Protein AF-A0A9N9T0S8-F1 (afdb_monomer)

pLDDT: mean 78.52, std 15.57, range [35.5, 97.19]

Foldseek 3Di:
DDPDPPPPPDPVVNVVVVVVVVVVVVVVVVVVVVVCVVPVPPPPPCVVVVVVVVVVVVCVCVVCVVVVVLVCLLVVCQQPVLDDHDLVSNLVSLCVPPVDDSVLSSVLSVVVNPPVVLVVCVVVDSGSLVVDDCVSNVSNNVSND

Mean predicted aligned error: 14.61 Å

Radius of gyration: 23.28 Å; Cα contacts (8 Å, |Δi|>4): 63; chains: 1; bounding box: 55×31×58 Å

Structure (mmCIF, N/CA/C/O backbone):
data_AF-A0A9N9T0S8-F1
#
_entry.id   AF-A0A9N9T0S8-F1
#
loop_
_atom_site.group_PDB
_atom_site.id
_atom_site.type_symbol
_atom_site.label_atom_id
_atom_site.label_alt_id
_atom_site.label_comp_id
_atom_site.label_asym_id
_atom_site.label_entity_id
_atom_site.label_seq_id
_atom_site.pdbx_PDB_ins_code
_atom_site.Cartn_x
_atom_site.Cartn_y
_atom_site.Cartn_z
_atom_site.occupancy
_atom_site.B_iso_or_equiv
_atom_site.auth_seq_id
_atom_site.auth_comp_id
_atom_site.auth_asym_id
_atom_site.auth_atom_id
_atom_site.pdbx_PDB_model_num
ATOM 1 N N . MET A 1 1 ? -12.771 -19.610 0.248 1.00 35.94 1 MET A N 1
ATOM 2 C CA . MET A 1 1 ? -13.339 -19.692 -1.115 1.00 35.94 1 MET A CA 1
ATOM 3 C C . MET A 1 1 ? -12.739 -18.552 -1.934 1.00 35.94 1 MET A C 1
ATOM 5 O O . MET A 1 1 ? -12.823 -17.423 -1.481 1.00 35.94 1 MET A O 1
ATOM 9 N N . TYR A 1 2 ? -12.126 -18.894 -3.074 1.00 36.88 2 TYR A N 1
ATOM 10 C CA . TYR A 1 2 ? -11.578 -18.051 -4.157 1.00 36.88 2 TYR A CA 1
ATOM 11 C C . TYR A 1 2 ? -10.366 -17.140 -3.877 1.00 36.88 2 TYR A C 1
ATOM 13 O O . TYR A 1 2 ? -10.504 -15.993 -3.471 1.00 36.88 2 TYR A O 1
ATOM 21 N N . ALA A 1 3 ? -9.176 -17.625 -4.258 1.00 35.50 3 ALA A N 1
ATOM 22 C CA . ALA A 1 3 ? -8.086 -16.764 -4.713 1.00 35.50 3 ALA A CA 1
ATOM 23 C C . ALA A 1 3 ? -8.482 -16.195 -6.086 1.00 35.50 3 ALA A C 1
ATOM 25 O O . ALA A 1 3 ? -8.587 -16.936 -7.067 1.00 35.50 3 ALA A O 1
ATOM 26 N N . ARG A 1 4 ? -8.785 -14.897 -6.148 1.00 42.22 4 ARG A N 1
ATOM 27 C CA . ARG A 1 4 ? -9.090 -14.199 -7.399 1.00 42.22 4 ARG A CA 1
ATOM 28 C C . ARG A 1 4 ? -7.750 -13.881 -8.071 1.00 42.22 4 ARG A C 1
ATOM 30 O O . ARG A 1 4 ? -6.991 -13.059 -7.574 1.00 42.22 4 ARG A O 1
ATOM 37 N N . ARG A 1 5 ? -7.431 -14.591 -9.159 1.00 39.31 5 ARG A N 1
ATOM 38 C CA . ARG A 1 5 ? -6.295 -14.268 -10.037 1.00 39.31 5 ARG A CA 1
ATOM 39 C C . ARG A 1 5 ? -6.469 -12.815 -10.489 1.00 39.31 5 ARG A C 1
ATOM 41 O O . ARG A 1 5 ? -7.482 -12.494 -11.105 1.00 39.31 5 ARG A O 1
ATOM 48 N N . MET A 1 6 ? -5.530 -11.941 -10.139 1.00 38.56 6 MET A N 1
ATOM 49 C CA . MET A 1 6 ? -5.447 -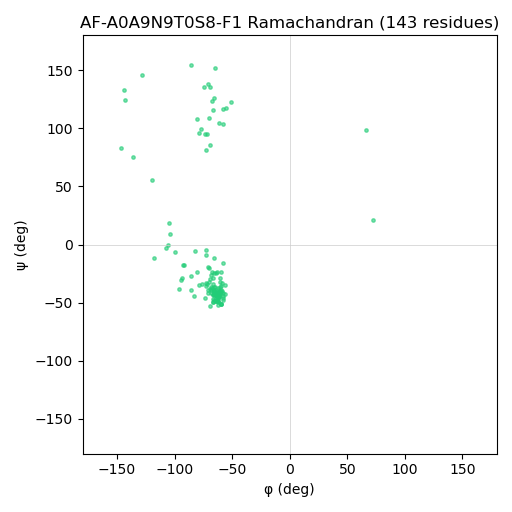10.607 -10.726 1.00 38.56 6 MET A CA 1
ATOM 50 C C . MET A 1 6 ? -4.957 -10.774 -12.165 1.00 38.56 6 MET A C 1
ATOM 52 O O . MET A 1 6 ? -3.762 -10.917 -12.414 1.00 38.56 6 MET A O 1
ATOM 56 N N . ASP A 1 7 ? -5.891 -10.825 -13.111 1.00 39.47 7 ASP A N 1
ATOM 57 C CA . ASP A 1 7 ? -5.564 -10.742 -14.530 1.00 39.47 7 ASP A CA 1
ATOM 58 C C . ASP A 1 7 ? -5.196 -9.288 -14.845 1.00 39.47 7 ASP A C 1
ATOM 60 O O . ASP A 1 7 ? -6.055 -8.441 -15.098 1.00 39.47 7 ASP A O 1
ATOM 64 N N . VAL A 1 8 ? -3.895 -8.988 -14.811 1.00 49.25 8 VAL A N 1
ATOM 65 C CA . VAL A 1 8 ? -3.349 -7.776 -15.425 1.00 49.25 8 VAL A CA 1
ATOM 66 C C . VAL A 1 8 ? -3.664 -7.872 -16.916 1.00 49.25 8 VAL A C 1
ATOM 68 O O . VAL A 1 8 ? -3.048 -8.658 -17.640 1.00 49.25 8 VAL A O 1
ATOM 71 N N . LYS A 1 9 ? -4.658 -7.108 -17.382 1.00 45.53 9 LYS A N 1
ATOM 72 C CA . LYS A 1 9 ? -4.945 -6.951 -18.812 1.00 45.53 9 LYS A CA 1
ATOM 73 C C . LYS A 1 9 ? -3.805 -6.158 -19.440 1.00 45.53 9 LYS A C 1
ATOM 75 O O . LYS A 1 9 ? -3.859 -4.939 -19.529 1.00 45.53 9 LYS A O 1
ATOM 80 N N . ILE A 1 10 ? -2.752 -6.865 -19.831 1.00 54.50 10 ILE A N 1
ATOM 81 C CA . ILE A 1 10 ? -1.739 -6.329 -20.734 1.00 54.50 10 ILE A CA 1
ATOM 82 C C . ILE A 1 10 ? -2.440 -6.147 -22.080 1.00 54.50 10 ILE A C 1
ATOM 84 O O . ILE A 1 10 ? -3.012 -7.109 -22.596 1.00 54.50 10 ILE A O 1
ATOM 88 N N . ASP A 1 11 ? -2.421 -4.930 -22.621 1.00 64.31 11 ASP A N 1
ATOM 89 C CA . ASP A 1 11 ? -2.895 -4.648 -23.975 1.00 64.31 11 ASP A CA 1
ATOM 90 C C . ASP A 1 11 ? -2.219 -5.630 -24.950 1.00 64.31 11 ASP A C 1
ATOM 92 O O . ASP A 1 11 ? -0.989 -5.743 -24.983 1.00 64.31 11 ASP A O 1
ATOM 96 N N . GLU A 1 12 ? -3.009 -6.404 -25.698 1.00 63.28 12 GLU A N 1
ATOM 97 C CA . GLU A 1 12 ? -2.480 -7.457 -26.575 1.00 63.28 12 GLU A CA 1
ATOM 98 C C . GLU A 1 12 ? -1.506 -6.896 -27.623 1.00 63.28 12 GLU A C 1
ATOM 100 O O . GLU A 1 12 ? -0.486 -7.533 -27.895 1.00 63.28 12 GLU A O 1
ATOM 105 N N . ASN A 1 13 ? -1.715 -5.664 -28.107 1.00 59.78 13 ASN A N 1
ATOM 106 C CA . ASN A 1 13 ? -0.787 -5.005 -29.032 1.00 59.78 13 ASN A CA 1
ATOM 107 C C . ASN A 1 13 ? 0.523 -4.606 -28.343 1.00 59.78 13 ASN A C 1
ATOM 109 O O . ASN A 1 13 ? 1.586 -4.561 -28.964 1.00 59.78 13 ASN A O 1
ATOM 113 N N . GLU A 1 14 ? 0.483 -4.261 -27.058 1.00 64.62 14 GLU A N 1
ATOM 114 C CA . GLU A 1 14 ? 1.689 -3.978 -26.278 1.00 64.62 14 GLU A CA 1
ATOM 115 C C . GLU A 1 14 ? 2.468 -5.260 -25.955 1.00 64.62 14 GLU A C 1
ATOM 117 O O . GLU A 1 14 ? 3.705 -5.285 -26.011 1.00 64.62 14 GLU A O 1
ATOM 122 N N . ARG A 1 15 ? 1.751 -6.360 -25.707 1.00 68.12 15 ARG A N 1
ATOM 123 C CA . ARG A 1 15 ? 2.334 -7.689 -25.520 1.00 68.12 15 ARG A CA 1
ATOM 124 C C . ARG A 1 15 ? 3.035 -8.173 -26.785 1.00 68.12 15 ARG A C 1
ATOM 126 O O . ARG A 1 15 ? 4.191 -8.588 -26.712 1.00 68.12 15 ARG A O 1
ATOM 133 N N . GLU A 1 16 ? 2.378 -8.074 -27.937 1.00 72.44 16 GLU A N 1
ATOM 134 C CA . GLU A 1 16 ? 2.952 -8.465 -29.227 1.00 72.44 16 GLU A CA 1
ATOM 135 C C . GLU A 1 16 ? 4.166 -7.612 -29.597 1.00 72.44 16 GLU A C 1
ATOM 137 O O . GLU A 1 16 ? 5.205 -8.169 -29.955 1.00 72.44 16 GLU A O 1
ATOM 142 N N . ARG A 1 17 ? 4.103 -6.285 -29.410 1.00 72.12 17 ARG A N 1
ATOM 143 C CA . ARG A 1 17 ? 5.267 -5.402 -29.618 1.00 72.12 17 ARG A CA 1
ATOM 144 C C . ARG A 1 17 ? 6.466 -5.818 -28.772 1.00 72.12 17 ARG A C 1
ATOM 146 O O . ARG A 1 17 ? 7.585 -5.878 -29.273 1.00 72.12 17 ARG A O 1
ATOM 153 N N . THR A 1 18 ? 6.222 -6.175 -27.515 1.00 67.69 18 THR A N 1
ATOM 154 C CA . THR A 1 18 ? 7.273 -6.620 -26.590 1.00 67.69 18 THR A CA 1
ATOM 155 C C . THR A 1 18 ? 7.885 -7.948 -27.019 1.00 67.69 18 THR A C 1
ATOM 157 O O . THR A 1 18 ? 9.101 -8.115 -26.984 1.00 67.69 18 THR A O 1
ATOM 160 N N . ILE A 1 19 ? 7.055 -8.898 -27.454 1.00 76.00 19 ILE A N 1
ATOM 161 C CA . ILE A 1 19 ? 7.519 -10.205 -27.932 1.00 76.00 19 ILE A CA 1
ATOM 162 C C . ILE A 1 19 ? 8.390 -10.041 -29.181 1.00 76.00 19 ILE A C 1
ATOM 164 O O . ILE A 1 19 ? 9.434 -10.688 -29.287 1.00 76.00 19 ILE A O 1
ATOM 168 N N . VAL A 1 20 ? 7.990 -9.166 -30.106 1.00 78.31 20 VAL A N 1
ATOM 169 C CA . VAL A 1 20 ? 8.761 -8.873 -31.321 1.00 78.31 20 VAL A CA 1
ATOM 170 C C . VAL A 1 20 ? 10.112 -8.252 -30.968 1.00 78.31 20 VAL A C 1
ATOM 172 O O . VAL A 1 20 ? 11.137 -8.755 -31.421 1.00 78.31 20 VAL A O 1
ATOM 175 N N . GLU A 1 21 ? 10.142 -7.242 -30.097 1.00 75.50 21 GLU A N 1
ATOM 176 C CA . GLU A 1 21 ? 11.382 -6.580 -29.673 1.00 75.50 21 GLU A CA 1
ATOM 177 C C . GLU A 1 21 ? 12.349 -7.549 -28.967 1.00 75.50 21 GLU A C 1
ATOM 179 O O . GLU A 1 21 ? 13.539 -7.603 -29.286 1.00 75.50 21 GLU A O 1
ATOM 184 N N . CYS A 1 22 ? 11.846 -8.389 -28.056 1.00 72.88 22 CYS A N 1
ATOM 185 C CA . CYS A 1 22 ? 12.656 -9.415 -27.396 1.00 72.88 22 CYS A CA 1
ATOM 186 C C . CYS A 1 22 ? 13.221 -10.442 -28.390 1.00 72.88 22 CYS A C 1
ATOM 188 O O . CYS A 1 22 ? 14.360 -10.888 -28.235 1.00 72.88 22 CYS A O 1
ATOM 190 N N . ARG A 1 23 ? 12.449 -10.814 -29.418 1.00 76.88 23 ARG A N 1
ATOM 191 C CA . ARG A 1 23 ? 12.881 -11.762 -30.453 1.00 76.88 23 ARG A CA 1
ATOM 192 C C . ARG A 1 23 ? 13.939 -11.161 -31.377 1.00 76.88 23 ARG A C 1
ATOM 194 O O . ARG A 1 23 ? 14.878 -11.865 -31.746 1.00 76.88 23 ARG A O 1
ATOM 201 N N . GLU A 1 24 ? 13.807 -9.886 -31.732 1.00 76.31 24 GLU A N 1
ATOM 202 C CA . GLU A 1 24 ? 14.811 -9.139 -32.498 1.00 76.31 24 GLU A CA 1
ATOM 203 C C . GLU A 1 24 ? 16.139 -9.099 -31.732 1.00 76.31 24 GLU A C 1
ATOM 205 O O . GLU A 1 24 ? 17.170 -9.539 -32.240 1.00 76.31 24 GLU A O 1
ATOM 210 N N . ASN A 1 25 ? 16.088 -8.688 -30.461 1.00 73.69 25 ASN A N 1
ATOM 211 C CA . ASN A 1 25 ? 17.261 -8.599 -29.593 1.00 73.69 25 ASN A CA 1
ATOM 212 C C . ASN A 1 25 ? 17.927 -9.968 -29.386 1.00 73.69 25 ASN A C 1
ATOM 214 O O . ASN A 1 25 ? 19.150 -10.075 -29.444 1.00 73.69 25 ASN A O 1
ATOM 218 N N . GLY A 1 26 ? 17.136 -11.031 -29.205 1.00 76.12 26 GLY A N 1
ATOM 219 C CA . GLY A 1 26 ? 17.646 -12.398 -29.085 1.00 76.12 26 GLY A CA 1
ATOM 220 C C . GLY A 1 26 ? 18.358 -12.890 -30.350 1.00 76.12 26 GLY A C 1
ATOM 221 O O . GLY A 1 26 ? 19.455 -13.439 -30.255 1.00 76.12 26 GLY A O 1
ATOM 222 N N . ARG A 1 27 ? 17.786 -12.648 -31.539 1.00 78.06 27 ARG A N 1
ATOM 223 C CA . ARG A 1 27 ? 18.417 -13.017 -32.822 1.00 78.06 27 ARG A CA 1
ATOM 224 C C . ARG A 1 27 ? 19.748 -12.302 -33.033 1.00 78.06 27 ARG A C 1
ATOM 226 O O . ARG A 1 27 ? 20.741 -12.951 -33.350 1.00 78.06 27 ARG A O 1
ATOM 233 N N . MET A 1 28 ? 19.785 -10.999 -32.760 1.00 73.81 28 MET A N 1
ATOM 234 C CA . MET A 1 28 ? 20.995 -10.181 -32.882 1.00 73.81 28 MET A CA 1
ATOM 235 C C . MET A 1 28 ? 22.137 -10.664 -31.973 1.00 73.81 28 MET A C 1
ATOM 237 O O . MET A 1 28 ? 23.306 -10.535 -32.336 1.00 73.81 28 MET A O 1
ATOM 241 N N . ILE A 1 29 ? 21.819 -11.231 -30.804 1.00 73.88 29 ILE A N 1
ATOM 242 C CA . ILE A 1 29 ? 22.808 -11.807 -29.880 1.00 73.88 29 ILE A CA 1
ATOM 243 C C . ILE A 1 29 ? 23.356 -13.139 -30.419 1.00 73.88 29 ILE A C 1
ATOM 245 O O . ILE A 1 29 ? 24.572 -13.342 -30.417 1.00 73.88 29 ILE A O 1
ATOM 249 N N . VAL A 1 30 ? 22.485 -14.030 -30.907 1.00 75.19 30 VAL A N 1
ATOM 250 C CA . VAL A 1 30 ? 22.864 -15.374 -31.386 1.00 75.19 30 VAL A CA 1
ATOM 251 C C . VAL A 1 30 ? 23.726 -15.304 -32.647 1.00 75.19 30 VAL A C 1
ATOM 253 O O . VAL A 1 30 ? 24.820 -15.865 -32.672 1.00 75.19 30 VAL A O 1
ATOM 256 N N . GLU A 1 31 ? 23.305 -14.533 -33.653 1.00 72.06 31 GLU A N 1
ATOM 257 C CA . GLU A 1 31 ? 24.047 -14.385 -34.917 1.00 72.06 31 GLU A CA 1
ATOM 258 C C . GLU A 1 31 ? 25.461 -13.821 -34.714 1.00 72.06 31 GLU A C 1
ATOM 260 O O . GLU A 1 31 ? 26.354 -14.006 -35.544 1.00 72.06 31 GLU A O 1
ATOM 265 N N . ARG A 1 32 ? 25.692 -13.103 -33.609 1.00 62.66 32 ARG A N 1
ATOM 266 C CA . ARG A 1 32 ? 26.994 -12.507 -33.304 1.00 62.66 32 ARG A CA 1
ATOM 267 C C . ARG A 1 32 ? 27.864 -13.387 -32.421 1.00 62.66 32 ARG A C 1
ATOM 269 O O . ARG A 1 32 ? 29.075 -13.337 -32.596 1.00 62.66 32 ARG A O 1
ATOM 276 N N . GLN A 1 33 ? 27.291 -14.236 -31.562 1.00 65.75 33 GLN A N 1
ATOM 277 C CA . GLN A 1 33 ? 28.056 -15.316 -30.926 1.00 65.75 33 GLN A CA 1
ATOM 278 C C . GLN A 1 33 ? 28.653 -16.259 -31.975 1.00 65.75 33 GLN A C 1
ATOM 280 O O . GLN A 1 33 ? 29.820 -16.633 -31.866 1.00 65.75 33 GLN A O 1
ATOM 285 N N . GLU A 1 34 ? 27.900 -16.559 -33.034 1.00 66.25 34 GLU A N 1
ATOM 286 C CA . GLU A 1 34 ? 28.401 -17.346 -34.165 1.00 66.25 34 GLU A CA 1
ATOM 287 C C . GLU A 1 34 ? 29.549 -16.635 -34.900 1.00 66.25 34 GLU A C 1
ATOM 289 O O . GLU A 1 34 ? 30.562 -17.261 -35.207 1.00 66.25 34 GLU A O 1
ATOM 294 N N . LYS A 1 35 ? 29.459 -15.312 -35.105 1.00 61.97 35 LYS A N 1
ATOM 295 C CA . LYS A 1 35 ? 30.540 -14.514 -35.722 1.00 61.97 35 LYS A CA 1
ATOM 296 C C . LYS A 1 35 ? 31.780 -14.380 -34.829 1.00 61.97 35 LYS A C 1
ATOM 298 O O . LYS A 1 35 ? 32.895 -14.462 -35.334 1.00 61.97 35 LYS A O 1
ATOM 303 N N . ILE A 1 36 ? 31.608 -14.229 -33.513 1.00 59.94 36 ILE A N 1
ATOM 304 C CA . ILE A 1 36 ? 32.706 -14.189 -32.529 1.00 59.94 36 ILE A CA 1
ATOM 305 C C . ILE A 1 36 ? 33.423 -15.547 -32.470 1.00 59.94 36 ILE A C 1
ATOM 307 O O . ILE A 1 36 ? 34.650 -15.591 -32.426 1.00 59.94 36 ILE A O 1
ATOM 311 N N . SER A 1 37 ? 32.680 -16.659 -32.552 1.00 59.50 37 SER A N 1
ATOM 312 C CA . SER A 1 37 ? 33.261 -18.007 -32.632 1.00 59.50 37 SER A CA 1
ATOM 313 C C . SER A 1 37 ? 34.107 -18.222 -33.891 1.00 59.50 37 SER A C 1
ATOM 315 O O . SER A 1 37 ? 34.964 -19.105 -33.894 1.00 59.50 37 SER A O 1
ATOM 317 N N . GLN A 1 38 ? 33.864 -17.455 -34.958 1.00 60.06 38 GLN A N 1
ATOM 318 C CA . GLN A 1 38 ? 34.574 -17.577 -36.231 1.00 60.06 38 GLN A CA 1
ATOM 319 C C . GLN A 1 38 ? 35.812 -16.676 -36.336 1.00 60.06 38 GLN A C 1
ATOM 321 O O . GLN A 1 38 ? 36.661 -16.953 -37.180 1.00 60.06 38 GLN A O 1
ATOM 326 N N . ASN A 1 39 ? 35.962 -15.637 -35.499 1.00 57.72 39 ASN A N 1
ATOM 327 C CA . ASN A 1 39 ? 37.131 -14.749 -35.558 1.00 57.72 39 ASN A CA 1
ATOM 328 C C . ASN A 1 39 ? 37.553 -14.209 -34.167 1.00 57.72 39 ASN A C 1
ATOM 330 O O . ASN A 1 39 ? 37.208 -13.087 -33.799 1.00 57.72 39 ASN A O 1
ATOM 334 N N . PRO A 1 40 ? 38.331 -14.981 -33.380 1.00 57.38 40 PRO A N 1
ATOM 335 C CA . PRO A 1 40 ? 38.625 -14.684 -31.968 1.00 57.38 40 PRO A CA 1
ATOM 336 C C . PRO A 1 40 ? 39.594 -13.516 -31.700 1.00 57.38 40 PRO A C 1
ATOM 338 O O . PRO A 1 40 ? 39.873 -13.219 -30.541 1.00 57.38 40 PRO A O 1
ATOM 341 N N . LEU A 1 41 ? 40.180 -12.915 -32.743 1.00 56.53 41 LEU A N 1
ATOM 342 C CA . LEU A 1 41 ? 41.293 -11.957 -32.634 1.00 56.53 41 LEU A CA 1
ATOM 343 C C . LEU A 1 41 ? 40.895 -10.493 -32.885 1.00 56.53 41 LEU A C 1
ATOM 345 O O . LEU A 1 41 ? 41.760 -9.619 -32.806 1.00 56.53 41 LEU A O 1
ATOM 349 N N . GLU A 1 42 ? 39.625 -10.193 -33.175 1.00 56.75 42 GLU A N 1
ATOM 350 C CA . GLU A 1 42 ? 39.183 -8.796 -33.193 1.00 56.75 42 GLU A CA 1
ATOM 351 C C . GLU A 1 42 ? 39.130 -8.235 -31.761 1.00 56.75 42 GLU A C 1
ATOM 353 O O . GLU A 1 42 ? 38.670 -8.930 -30.849 1.00 56.75 42 GLU A O 1
ATOM 358 N N . PRO A 1 43 ? 39.582 -6.987 -31.524 1.00 55.03 43 PRO A N 1
ATOM 359 C CA . PRO A 1 43 ? 39.414 -6.352 -30.228 1.00 55.03 43 PRO A CA 1
ATOM 360 C C . PRO A 1 43 ? 37.921 -6.318 -29.910 1.00 55.03 43 PRO A C 1
ATOM 362 O O . PRO A 1 43 ? 37.146 -5.686 -30.627 1.00 55.03 43 PRO A O 1
ATOM 365 N N . HIS A 1 44 ? 37.513 -7.013 -28.848 1.00 58.16 44 HIS A N 1
ATOM 366 C CA . HIS A 1 44 ? 36.143 -6.953 -28.360 1.00 58.16 44 HIS A CA 1
ATOM 367 C C . HIS A 1 44 ? 35.802 -5.497 -28.026 1.00 58.16 44 HIS A C 1
ATOM 369 O O . HIS A 1 44 ? 36.237 -4.963 -27.003 1.00 58.16 44 HIS A O 1
ATOM 375 N N . ASP A 1 45 ? 35.030 -4.846 -28.898 1.00 63.09 45 ASP A N 1
ATOM 376 C CA . ASP A 1 45 ? 34.518 -3.504 -28.655 1.00 63.09 45 ASP A CA 1
ATOM 377 C C . ASP A 1 45 ? 33.413 -3.579 -27.590 1.00 63.09 45 ASP A C 1
ATOM 379 O O . ASP A 1 45 ? 32.211 -3.632 -27.864 1.00 63.09 45 ASP A O 1
ATOM 383 N N . ASN A 1 46 ? 33.850 -3.631 -26.329 1.00 69.00 46 ASN A N 1
ATOM 384 C CA . ASN A 1 46 ? 32.999 -3.694 -25.142 1.00 69.00 46 ASN A CA 1
ATOM 385 C C . ASN A 1 46 ? 32.027 -2.511 -25.050 1.00 69.00 46 ASN A C 1
ATOM 387 O O . ASN A 1 46 ? 31.047 -2.586 -24.307 1.00 69.00 46 ASN A O 1
ATOM 391 N N . LYS A 1 47 ? 32.261 -1.437 -25.814 1.00 74.00 47 LYS A N 1
ATOM 392 C CA . LYS A 1 47 ? 31.386 -0.270 -25.884 1.00 74.00 47 LYS A CA 1
ATOM 393 C C . LYS A 1 47 ? 29.969 -0.649 -26.313 1.00 74.00 47 LYS A C 1
ATOM 395 O O . LYS A 1 47 ? 29.011 -0.202 -25.691 1.00 74.00 47 LYS A O 1
ATOM 400 N N . TYR A 1 48 ? 29.831 -1.547 -27.288 1.00 68.69 48 TYR A N 1
ATOM 401 C CA . TYR A 1 48 ? 28.522 -1.986 -27.775 1.00 68.69 48 TYR A CA 1
ATOM 402 C C . TYR A 1 48 ? 27.755 -2.819 -26.734 1.00 68.69 48 TYR A C 1
ATOM 404 O O . TYR A 1 48 ? 26.550 -2.650 -26.549 1.00 68.69 48 TYR A O 1
ATOM 412 N N . HIS A 1 49 ? 28.449 -3.686 -25.989 1.00 71.44 49 HIS A N 1
ATOM 413 C CA . HIS A 1 49 ? 27.837 -4.444 -24.893 1.00 71.44 49 HIS A CA 1
ATOM 414 C C . HIS A 1 49 ? 27.382 -3.528 -23.752 1.00 71.44 49 HIS A C 1
ATOM 416 O O . HIS A 1 49 ? 26.293 -3.712 -23.208 1.00 71.44 49 HIS A O 1
ATOM 422 N N . VAL A 1 50 ? 28.186 -2.512 -23.424 1.00 79.25 50 VAL A N 1
ATOM 423 C CA . VAL A 1 50 ? 27.821 -1.485 -22.442 1.00 79.25 50 VAL A CA 1
ATOM 424 C C . VAL A 1 50 ? 26.594 -0.696 -22.908 1.00 79.25 50 VAL A C 1
ATOM 426 O O . VAL A 1 50 ? 25.688 -0.480 -22.105 1.00 79.25 50 VAL A O 1
ATOM 429 N N . GLU A 1 51 ? 26.509 -0.329 -24.189 1.00 80.06 51 GLU A N 1
ATOM 430 C CA . GLU A 1 51 ? 25.348 0.363 -24.769 1.00 80.06 51 GLU A CA 1
ATOM 431 C C . GLU A 1 51 ? 24.070 -0.490 -24.727 1.00 80.06 51 GLU A C 1
ATOM 433 O O . GLU A 1 51 ? 23.015 0.014 -24.332 1.00 80.06 51 GLU A O 1
ATOM 438 N N . ILE A 1 52 ? 24.151 -1.789 -25.044 1.00 79.38 52 ILE A N 1
ATOM 439 C CA . ILE A 1 52 ? 23.008 -2.712 -24.922 1.00 79.38 52 ILE A CA 1
ATOM 440 C C . ILE A 1 52 ? 22.556 -2.823 -23.465 1.00 79.38 52 ILE A C 1
ATOM 442 O O . ILE A 1 52 ? 21.368 -2.675 -23.178 1.00 79.38 52 ILE A O 1
ATOM 446 N N . ILE A 1 53 ? 23.481 -3.059 -22.530 1.00 80.75 53 ILE A N 1
ATOM 447 C CA . ILE A 1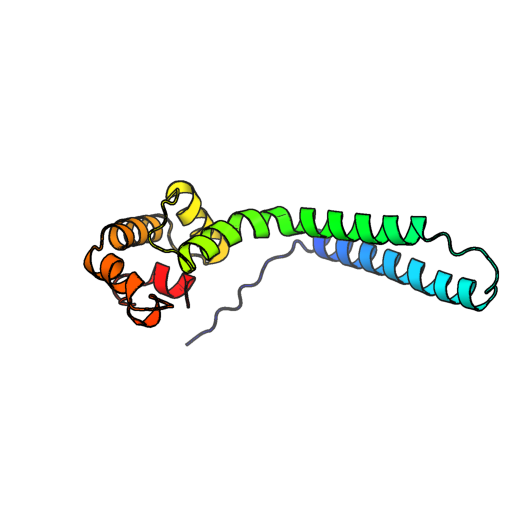 53 ? 23.148 -3.192 -21.103 1.00 80.75 53 ILE A CA 1
ATOM 448 C C . ILE A 1 53 ? 22.537 -1.892 -20.573 1.00 80.75 53 ILE A C 1
ATOM 450 O O . ILE A 1 53 ? 21.551 -1.925 -19.834 1.00 80.75 53 ILE A O 1
ATOM 454 N N . PHE A 1 54 ? 23.086 -0.740 -20.962 1.00 84.44 54 PHE A N 1
ATOM 455 C CA . PHE A 1 54 ? 22.555 0.565 -20.583 1.00 84.44 54 PHE A CA 1
ATOM 456 C C . PHE A 1 54 ? 21.139 0.777 -21.128 1.00 84.44 54 PHE A C 1
ATOM 458 O O . PHE A 1 54 ? 20.252 1.201 -20.384 1.00 84.44 54 PHE A O 1
ATOM 465 N N . THR A 1 55 ? 20.907 0.414 -22.389 1.00 86.38 55 THR A N 1
ATOM 466 C CA . THR A 1 55 ? 19.595 0.515 -23.039 1.00 86.38 55 THR A CA 1
ATOM 467 C C . THR A 1 55 ? 18.574 -0.400 -22.371 1.00 86.38 55 THR A C 1
ATOM 469 O O . THR A 1 55 ? 17.500 0.063 -21.997 1.00 86.38 55 THR A O 1
ATOM 472 N N . LEU A 1 56 ? 18.922 -1.664 -22.106 1.00 82.75 56 LEU A N 1
ATOM 473 C CA . LEU A 1 56 ? 18.053 -2.603 -21.389 1.00 82.75 56 LEU A CA 1
ATOM 474 C C . LEU A 1 56 ? 17.727 -2.107 -19.976 1.00 82.75 56 LEU A C 1
ATOM 476 O O . LEU A 1 56 ? 16.574 -2.158 -19.555 1.00 82.75 56 LEU A O 1
ATOM 480 N N . LYS A 1 57 ? 18.718 -1.568 -19.254 1.00 82.81 57 LYS A N 1
ATOM 481 C CA . LYS A 1 57 ? 18.521 -0.979 -17.922 1.00 82.81 57 LYS A CA 1
ATOM 482 C C . LYS A 1 57 ? 17.588 0.232 -17.968 1.00 82.81 57 LYS A C 1
ATOM 484 O O . LYS A 1 57 ? 16.746 0.376 -17.084 1.00 82.81 57 LYS A O 1
ATOM 489 N N . SER A 1 58 ? 17.737 1.097 -18.968 1.00 84.69 58 SER A N 1
ATOM 490 C CA . SER A 1 58 ? 16.874 2.265 -19.168 1.00 84.69 58 SER A CA 1
ATOM 491 C C . SER A 1 58 ? 15.441 1.846 -19.509 1.00 84.69 58 SER A C 1
ATOM 493 O O . SER A 1 58 ? 14.499 2.281 -18.850 1.00 84.69 58 SER A O 1
ATOM 495 N N . ASN A 1 59 ? 15.280 0.916 -20.454 1.00 82.50 59 ASN A N 1
ATOM 496 C CA . ASN A 1 59 ? 13.979 0.386 -20.860 1.00 82.50 59 ASN A CA 1
ATOM 497 C C 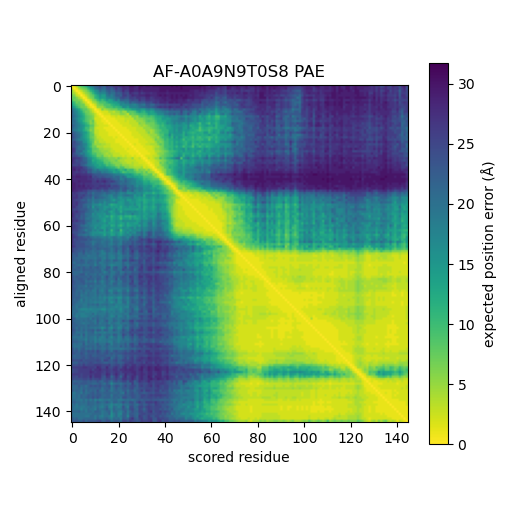. ASN A 1 59 ? 13.267 -0.302 -19.695 1.00 82.50 59 ASN A C 1
ATOM 499 O O . ASN A 1 59 ? 12.084 -0.058 -19.481 1.00 82.50 59 ASN A O 1
ATOM 503 N N . PHE A 1 60 ? 13.987 -1.089 -18.892 1.00 79.94 60 PHE A N 1
ATOM 504 C CA . PHE A 1 60 ? 13.441 -1.682 -17.673 1.00 79.94 60 PHE A CA 1
ATOM 505 C C . PHE A 1 60 ? 12.962 -0.602 -16.696 1.00 79.94 60 PHE A C 1
ATOM 507 O O . PHE A 1 60 ? 11.814 -0.624 -16.262 1.00 79.94 60 PHE A O 1
ATOM 514 N N . LYS A 1 61 ? 13.807 0.388 -16.381 1.00 78.19 61 LYS A N 1
ATOM 515 C CA . LYS A 1 61 ? 13.436 1.475 -15.462 1.00 78.19 61 LYS A CA 1
ATOM 516 C C . LYS A 1 61 ? 12.209 2.251 -15.929 1.00 78.19 61 LYS A C 1
ATOM 518 O O . LYS A 1 61 ? 11.347 2.532 -15.109 1.00 78.19 61 LYS A O 1
ATOM 523 N N . ASN A 1 62 ? 12.137 2.581 -17.215 1.00 80.88 62 ASN A N 1
ATOM 524 C CA . ASN A 1 62 ? 11.018 3.331 -17.779 1.00 80.88 62 ASN A CA 1
ATOM 525 C C . ASN A 1 62 ? 9.736 2.502 -17.780 1.00 80.88 62 ASN A C 1
ATOM 527 O O . ASN A 1 62 ? 8.681 3.002 -17.410 1.00 80.88 62 ASN A O 1
ATOM 531 N N . ARG A 1 63 ? 9.834 1.220 -18.139 1.00 75.88 63 ARG A N 1
ATOM 532 C CA . ARG A 1 63 ? 8.679 0.325 -18.219 1.00 75.88 63 ARG A CA 1
ATOM 533 C C . ARG A 1 63 ? 8.077 -0.015 -16.858 1.00 75.88 63 ARG A C 1
ATOM 535 O O . ARG A 1 63 ? 6.879 -0.238 -16.764 1.00 75.88 63 ARG A O 1
ATOM 542 N N . PHE A 1 64 ? 8.894 -0.035 -15.809 1.00 69.12 64 PHE A N 1
ATOM 543 C CA . PHE A 1 64 ? 8.450 -0.258 -14.430 1.00 69.12 64 PHE A CA 1
ATOM 544 C C . PHE A 1 64 ? 8.433 1.030 -13.602 1.00 69.12 64 PHE A C 1
ATOM 546 O O . PHE A 1 64 ? 8.445 0.968 -12.373 1.00 69.12 64 PHE A O 1
ATOM 553 N N . LYS A 1 65 ? 8.437 2.202 -14.245 1.00 71.44 65 LYS A N 1
ATOM 554 C CA . LYS A 1 65 ? 8.476 3.482 -13.534 1.00 71.44 65 LYS A CA 1
ATOM 555 C C . LYS A 1 65 ? 7.236 3.666 -12.658 1.00 71.44 65 LYS A C 1
ATOM 557 O O . LYS A 1 65 ? 7.378 3.951 -11.475 1.00 71.44 65 LYS A O 1
ATOM 562 N N . ASP A 1 66 ? 6.062 3.382 -13.209 1.00 62.31 66 ASP A N 1
ATOM 563 C CA . ASP A 1 66 ? 4.783 3.543 -12.511 1.00 62.31 66 ASP A CA 1
ATOM 564 C C . ASP A 1 66 ? 4.639 2.538 -11.359 1.00 62.31 66 ASP A C 1
ATOM 566 O O . ASP A 1 66 ? 4.164 2.877 -10.277 1.00 62.31 66 ASP A O 1
ATOM 570 N N . PHE A 1 67 ? 5.138 1.311 -11.558 1.00 63.16 67 PHE A N 1
ATOM 571 C CA . PHE A 1 67 ? 5.208 0.303 -10.502 1.00 63.16 67 PHE A CA 1
ATOM 572 C C . PHE A 1 67 ? 6.148 0.745 -9.378 1.00 63.16 67 PHE A C 1
ATOM 574 O O . PHE A 1 67 ? 5.807 0.608 -8.210 1.00 63.16 67 PHE A O 1
ATOM 581 N N . ASN A 1 68 ? 7.308 1.316 -9.713 1.00 61.16 68 ASN A N 1
ATOM 582 C CA . ASN A 1 68 ? 8.237 1.823 -8.710 1.00 61.16 68 ASN A CA 1
ATOM 583 C C . ASN A 1 68 ? 7.642 2.999 -7.936 1.00 61.16 68 ASN A C 1
ATOM 585 O O . ASN A 1 68 ? 7.782 3.024 -6.726 1.00 61.16 68 ASN A O 1
ATOM 589 N N . GLU A 1 69 ? 6.977 3.955 -8.579 1.00 65.62 69 GLU A N 1
ATOM 590 C CA . GLU A 1 69 ? 6.450 5.130 -7.872 1.00 65.62 69 GLU A CA 1
ATOM 591 C C . GLU A 1 69 ? 5.253 4.776 -6.973 1.00 65.62 69 GLU A C 1
ATOM 593 O O . GLU A 1 69 ? 5.213 5.203 -5.821 1.00 65.62 69 GLU A O 1
ATOM 598 N N . MET A 1 70 ? 4.327 3.931 -7.436 1.00 64.81 70 MET A N 1
ATOM 599 C CA . MET A 1 70 ? 3.124 3.581 -6.670 1.00 64.81 70 MET A CA 1
ATOM 600 C C . MET A 1 70 ? 3.354 2.465 -5.642 1.00 64.81 70 MET A C 1
ATOM 602 O O . MET A 1 70 ? 2.948 2.586 -4.484 1.00 64.81 70 MET A O 1
ATOM 606 N N . ALA A 1 71 ? 4.065 1.394 -6.009 1.00 67.62 71 ALA A N 1
ATOM 607 C CA . ALA A 1 71 ? 4.328 0.301 -5.075 1.00 67.62 71 ALA A CA 1
ATOM 608 C C . ALA A 1 71 ? 5.278 0.721 -3.942 1.00 67.62 71 ALA A C 1
ATOM 610 O O . ALA A 1 71 ? 5.187 0.156 -2.851 1.00 67.62 71 ALA A O 1
ATOM 611 N N . LEU A 1 72 ? 6.149 1.726 -4.145 1.00 77.56 72 LEU A N 1
ATOM 612 C CA . LEU A 1 72 ? 6.990 2.243 -3.060 1.00 77.56 72 LEU A CA 1
ATOM 613 C C . LEU A 1 72 ? 6.166 2.887 -1.950 1.00 77.56 72 LEU A C 1
ATOM 615 O O . LEU A 1 72 ? 6.482 2.653 -0.790 1.00 77.56 72 LEU A O 1
ATOM 619 N N . VAL A 1 73 ? 5.132 3.666 -2.274 1.00 82.25 73 VAL A N 1
ATOM 620 C CA . VAL A 1 73 ? 4.322 4.361 -1.259 1.00 82.25 73 VAL A CA 1
ATOM 621 C C . VAL A 1 73 ? 3.611 3.346 -0.361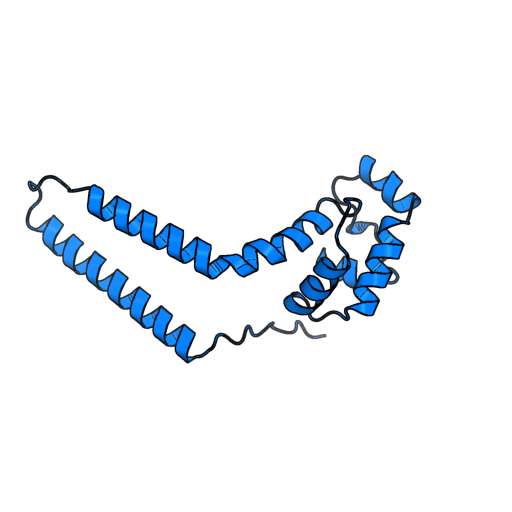 1.00 82.25 73 VAL A C 1
ATOM 623 O O . VAL A 1 73 ? 3.651 3.454 0.865 1.00 82.25 73 VAL A O 1
ATOM 626 N N . VAL A 1 74 ? 3.040 2.299 -0.963 1.00 87.38 74 VAL A N 1
ATOM 627 C CA . VAL A 1 74 ? 2.401 1.210 -0.212 1.00 87.38 74 VAL A CA 1
ATOM 628 C C . VAL A 1 74 ? 3.425 0.411 0.591 1.00 87.38 74 VAL A C 1
ATOM 630 O O . VAL A 1 74 ? 3.222 0.180 1.780 1.00 87.38 74 VAL A O 1
ATOM 633 N N . ALA A 1 75 ? 4.552 0.030 -0.013 1.00 86.38 75 ALA A N 1
ATOM 634 C CA . ALA A 1 75 ? 5.592 -0.730 0.677 1.00 86.38 75 ALA A CA 1
ATOM 635 C C . ALA A 1 75 ? 6.204 0.048 1.854 1.00 86.38 75 ALA A C 1
ATOM 637 O O . ALA A 1 75 ? 6.430 -0.523 2.920 1.00 86.38 75 ALA A O 1
ATOM 638 N N . GLN A 1 76 ? 6.441 1.352 1.692 1.00 87.81 76 GLN A N 1
ATOM 639 C CA . GLN A 1 76 ? 6.945 2.222 2.754 1.00 87.81 76 GLN A CA 1
ATOM 640 C C . GLN A 1 76 ? 5.961 2.306 3.916 1.00 87.81 76 GLN A C 1
ATOM 642 O O . GLN A 1 76 ? 6.378 2.153 5.061 1.00 87.81 76 GLN A O 1
ATOM 647 N N . PHE A 1 77 ? 4.666 2.457 3.633 1.00 91.44 77 PHE A N 1
ATOM 648 C CA . PHE A 1 77 ? 3.634 2.412 4.664 1.00 91.44 77 PHE A CA 1
ATOM 649 C C . PHE A 1 77 ? 3.589 1.050 5.371 1.00 91.44 77 PHE A C 1
ATOM 651 O O . PHE A 1 77 ? 3.523 0.998 6.593 1.00 91.44 77 PHE A O 1
ATOM 658 N N . VAL A 1 78 ? 3.687 -0.066 4.640 1.00 90.62 78 VAL A N 1
ATOM 659 C CA . VAL A 1 78 ? 3.705 -1.408 5.248 1.00 90.62 78 VAL A CA 1
ATOM 660 C C . VAL A 1 78 ? 4.904 -1.576 6.191 1.00 90.62 78 VAL A C 1
ATOM 662 O O . VAL A 1 78 ? 4.772 -2.140 7.275 1.00 90.62 78 VAL A O 1
ATOM 665 N N . VAL A 1 79 ? 6.076 -1.058 5.825 1.00 88.81 79 VAL A N 1
ATOM 666 C CA . VAL A 1 79 ? 7.278 -1.122 6.673 1.00 88.81 79 VAL A CA 1
ATOM 667 C C . VAL A 1 79 ? 7.223 -0.116 7.829 1.00 88.81 79 VAL A C 1
ATOM 669 O O . VAL A 1 79 ? 7.715 -0.397 8.921 1.00 88.81 79 VAL A O 1
ATOM 672 N N . SER A 1 80 ? 6.626 1.055 7.614 1.00 90.31 80 SER A N 1
ATOM 673 C CA . SER A 1 80 ? 6.564 2.146 8.585 1.00 90.31 80 SER A CA 1
ATOM 674 C C . SER A 1 80 ? 5.162 2.768 8.638 1.00 90.31 80 SER A C 1
ATOM 676 O O . SER A 1 80 ? 4.946 3.880 8.165 1.00 90.31 80 SER A O 1
ATOM 678 N N . PRO A 1 81 ? 4.176 2.100 9.256 1.00 91.94 81 PRO A N 1
ATOM 679 C CA . PRO A 1 81 ? 2.770 2.502 9.124 1.00 91.94 81 PRO A CA 1
ATOM 680 C C . PRO A 1 81 ? 2.383 3.783 9.867 1.00 91.94 81 PRO A C 1
ATOM 682 O O . PRO A 1 81 ? 1.290 4.314 9.680 1.00 91.94 81 PRO A O 1
ATOM 685 N N . PHE A 1 82 ? 3.285 4.310 10.696 1.00 91.75 82 PHE A N 1
ATOM 686 C CA . PHE A 1 82 ? 3.118 5.593 11.384 1.00 91.75 82 PHE A CA 1
ATOM 687 C C . PHE A 1 82 ? 3.952 6.719 10.769 1.00 91.75 82 PHE A C 1
ATOM 689 O O . PHE A 1 82 ?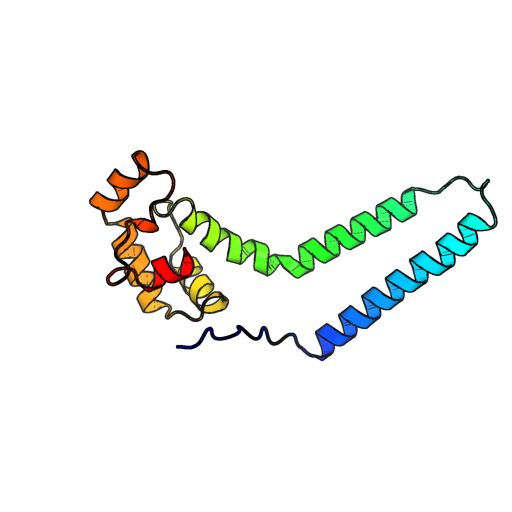 4.043 7.790 11.373 1.00 91.75 82 PHE A O 1
ATOM 696 N N . MET A 1 83 ? 4.580 6.488 9.610 1.00 90.06 83 MET A N 1
ATOM 697 C CA . MET A 1 83 ? 5.177 7.568 8.832 1.00 90.06 83 MET A CA 1
ATOM 698 C C . MET A 1 83 ? 4.086 8.517 8.332 1.00 90.06 83 MET A C 1
ATOM 700 O O . MET A 1 83 ? 2.946 8.109 8.113 1.00 90.06 83 MET A O 1
ATOM 704 N N . GLU A 1 84 ? 4.434 9.783 8.134 1.00 89.94 84 GLU A N 1
ATOM 705 C CA . GLU A 1 84 ? 3.536 10.721 7.471 1.00 89.94 84 GLU A CA 1
ATOM 706 C C . GLU A 1 84 ? 3.338 10.280 6.016 1.00 89.94 84 GLU A C 1
ATOM 708 O O . GLU A 1 84 ? 4.313 10.051 5.296 1.00 89.94 84 GLU A O 1
ATOM 713 N N . ILE A 1 85 ? 2.080 10.118 5.603 1.00 90.44 85 ILE A N 1
ATOM 714 C CA . ILE A 1 85 ? 1.721 9.771 4.228 1.00 90.44 85 ILE A CA 1
ATOM 715 C C . ILE A 1 85 ? 0.682 10.755 3.707 1.00 90.44 85 ILE A C 1
ATOM 717 O O . ILE A 1 85 ? -0.200 11.195 4.445 1.00 90.44 85 ILE A O 1
ATOM 721 N N . ASP A 1 86 ? 0.751 11.047 2.412 1.00 90.94 86 ASP A N 1
ATOM 722 C CA . ASP A 1 86 ? -0.342 11.714 1.718 1.00 90.94 86 ASP A CA 1
ATOM 723 C C . ASP A 1 86 ? -1.450 10.688 1.445 1.00 90.94 86 ASP A C 1
ATOM 725 O O . ASP A 1 86 ? -1.365 9.883 0.512 1.00 90.94 86 ASP A O 1
ATOM 729 N N . VAL A 1 87 ? -2.490 10.695 2.283 1.00 91.19 87 VAL A N 1
ATOM 730 C CA . VAL A 1 87 ? -3.609 9.750 2.167 1.00 91.19 87 VAL A CA 1
ATOM 731 C C . VAL A 1 87 ? -4.341 9.885 0.825 1.00 91.19 87 VAL A C 1
ATOM 733 O O . VAL A 1 87 ? -4.822 8.885 0.294 1.00 91.19 87 VAL A O 1
ATOM 736 N N . GLN A 1 88 ? -4.335 11.088 0.233 1.00 89.94 88 GLN A N 1
ATOM 737 C CA . GLN A 1 88 ? -4.950 11.364 -1.068 1.00 89.94 88 GLN A CA 1
ATOM 738 C C . GLN A 1 88 ? -4.173 10.722 -2.224 1.00 89.94 88 GLN A C 1
ATOM 740 O O . GLN A 1 88 ? -4.731 10.525 -3.298 1.00 89.94 88 GLN A O 1
ATOM 745 N N . GLN A 1 89 ? -2.902 10.360 -2.019 1.00 89.00 89 GLN A N 1
ATOM 746 C CA . GLN A 1 89 ? -2.120 9.561 -2.971 1.00 89.00 89 GLN A CA 1
ATOM 747 C C . GLN A 1 89 ? -2.141 8.072 -2.619 1.00 89.00 89 GLN A C 1
ATOM 749 O O . GLN A 1 89 ? -2.234 7.220 -3.505 1.00 89.00 89 GLN A O 1
ATOM 754 N N . PHE A 1 90 ? -2.093 7.746 -1.326 1.00 91.81 90 PHE A N 1
ATOM 755 C CA . PHE A 1 90 ? -2.063 6.368 -0.847 1.00 91.81 90 PHE A CA 1
ATOM 756 C C . PHE A 1 90 ? -3.349 5.605 -1.187 1.00 91.81 90 PHE A C 1
ATOM 758 O O . PHE A 1 90 ? -3.276 4.504 -1.731 1.00 91.81 90 PHE A O 1
ATOM 765 N N . ALA A 1 91 ? -4.525 6.172 -0.909 1.00 94.00 91 ALA A N 1
ATOM 766 C CA . ALA A 1 91 ? -5.788 5.463 -1.102 1.00 94.00 91 ALA A CA 1
ATOM 767 C C . ALA A 1 91 ? -6.092 5.151 -2.584 1.00 94.00 91 ALA A C 1
ATOM 769 O O . ALA A 1 91 ? -6.424 4.000 -2.881 1.00 94.00 91 ALA A O 1
ATOM 770 N N . PRO A 1 92 ? -5.892 6.073 -3.550 1.00 91.56 92 PRO A N 1
ATOM 771 C CA . PRO A 1 92 ? -5.985 5.732 -4.970 1.00 91.56 92 PRO A CA 1
ATOM 772 C C . PRO A 1 92 ? -4.970 4.673 -5.405 1.00 91.56 92 PRO A C 1
ATOM 774 O O . PRO A 1 92 ? -5.304 3.799 -6.204 1.00 91.56 92 PRO A O 1
ATOM 777 N N . CYS A 1 93 ? -3.753 4.707 -4.855 1.00 89.44 93 CYS A N 1
ATOM 778 C CA . CYS A 1 93 ? -2.744 3.688 -5.124 1.00 89.44 93 CYS A CA 1
ATOM 779 C C . CYS A 1 93 ? -3.194 2.306 -4.623 1.00 89.44 93 CYS A C 1
ATOM 781 O O . CYS A 1 93 ? -3.074 1.311 -5.342 1.00 89.44 93 CYS A O 1
ATOM 783 N N . VAL A 1 94 ? -3.762 2.229 -3.419 1.00 91.00 94 VAL A N 1
ATOM 784 C CA . VAL A 1 94 ? -4.324 0.987 -2.875 1.00 91.00 94 VAL A CA 1
ATOM 785 C C . VAL A 1 94 ? -5.509 0.502 -3.717 1.00 91.00 94 VAL A C 1
ATOM 787 O O . VAL A 1 94 ? -5.548 -0.672 -4.077 1.00 91.00 94 VAL A O 1
ATOM 790 N N . MET A 1 95 ? -6.418 1.388 -4.130 1.00 91.31 95 MET A N 1
ATOM 791 C CA . MET A 1 95 ? -7.515 1.036 -5.038 1.00 91.31 95 MET A CA 1
ATOM 792 C C . MET A 1 95 ? -6.991 0.465 -6.364 1.00 91.31 95 MET A C 1
ATOM 794 O O . MET A 1 95 ? -7.453 -0.581 -6.814 1.00 91.31 95 MET A O 1
ATOM 798 N N . GLN A 1 96 ? -6.011 1.118 -6.990 1.00 87.31 96 GLN A N 1
ATOM 799 C CA . GLN A 1 96 ? -5.482 0.698 -8.288 1.00 87.31 96 GLN A CA 1
ATOM 800 C C . GLN A 1 96 ? -4.782 -0.667 -8.231 1.00 87.31 96 GLN A C 1
ATOM 802 O O . GLN A 1 96 ? -4.887 -1.446 -9.178 1.00 87.31 96 GLN A O 1
ATOM 807 N N . ASN A 1 97 ? -4.077 -0.964 -7.135 1.00 83.94 97 ASN A N 1
ATOM 808 C CA . ASN A 1 97 ? -3.265 -2.177 -7.013 1.00 83.94 97 ASN A CA 1
ATOM 809 C C . ASN A 1 97 ? -3.997 -3.343 -6.329 1.00 83.94 97 ASN A C 1
ATOM 811 O O . ASN A 1 97 ? -3.732 -4.498 -6.652 1.00 83.94 97 ASN A O 1
ATOM 815 N N . PHE A 1 98 ? -4.926 -3.059 -5.413 1.00 87.56 98 PHE A N 1
ATOM 816 C CA . PHE A 1 98 ? -5.606 -4.065 -4.586 1.00 87.56 98 PHE A CA 1
ATOM 817 C C . PHE A 1 98 ? -7.124 -4.111 -4.806 1.00 87.56 98 PHE A C 1
ATOM 819 O O . PHE A 1 98 ? -7.769 -5.074 -4.397 1.00 87.56 98 PHE A O 1
ATOM 826 N N . GLY A 1 99 ? -7.703 -3.129 -5.505 1.00 89.56 99 GLY A N 1
ATOM 827 C CA . GLY A 1 99 ? -9.142 -3.070 -5.779 1.00 89.56 99 GLY A CA 1
ATOM 828 C C . GLY A 1 99 ? -9.992 -2.712 -4.559 1.00 89.56 99 GLY A C 1
ATOM 829 O O . GLY A 1 99 ? -11.179 -3.035 -4.535 1.00 89.56 99 GLY A O 1
ATOM 830 N N . GLU A 1 100 ? -9.388 -2.094 -3.546 1.00 93.81 100 GLU A N 1
ATOM 831 C CA . GLU A 1 100 ? -10.061 -1.677 -2.315 1.00 93.81 100 GLU A CA 1
ATOM 832 C C . GLU A 1 100 ? -10.713 -0.297 -2.483 1.00 93.81 100 GLU A C 1
ATOM 834 O O . GLU A 1 100 ? -10.291 0.516 -3.306 1.00 93.81 100 GLU A O 1
ATOM 839 N N . ASP A 1 101 ? -11.757 -0.032 -1.701 1.00 96.44 101 ASP A N 1
ATOM 840 C CA . ASP A 1 101 ? -12.477 1.241 -1.749 1.00 96.44 101 ASP A CA 1
ATOM 841 C C . ASP A 1 101 ? -11.624 2.397 -1.202 1.00 96.44 101 ASP A C 1
ATOM 843 O O . ASP A 1 101 ? -10.989 2.272 -0.151 1.00 96.44 101 ASP A O 1
ATOM 847 N N . ILE A 1 102 ? -11.626 3.538 -1.904 1.00 95.62 102 ILE A N 1
ATOM 848 C CA . ILE A 1 102 ? -10.821 4.710 -1.529 1.00 95.62 102 ILE A CA 1
ATOM 849 C C . ILE A 1 102 ? -11.253 5.232 -0.156 1.00 95.62 102 ILE A C 1
ATOM 851 O O . ILE A 1 102 ? -10.408 5.371 0.723 1.00 95.62 102 ILE A O 1
ATOM 855 N N . ALA A 1 103 ? -12.549 5.475 0.056 1.00 96.75 103 ALA A N 1
ATOM 856 C CA . ALA A 1 103 ? -13.038 6.098 1.286 1.00 96.75 103 ALA A CA 1
ATOM 857 C C . ALA A 1 103 ? -12.814 5.198 2.512 1.00 96.75 103 ALA A C 1
ATOM 859 O O . ALA A 1 103 ? -12.412 5.676 3.574 1.00 96.75 103 ALA A O 1
ATOM 860 N N . ALA A 1 104 ? -13.016 3.887 2.359 1.00 96.62 104 ALA A N 1
ATOM 861 C CA . ALA A 1 104 ? -12.692 2.910 3.392 1.00 96.62 104 ALA A CA 1
ATOM 862 C C . ALA A 1 104 ? -11.186 2.889 3.700 1.00 96.62 104 ALA A C 1
ATOM 864 O O . ALA A 1 104 ? -10.801 2.877 4.868 1.00 96.62 104 ALA A O 1
ATOM 865 N N . THR A 1 105 ? -10.334 2.944 2.670 1.00 97.00 105 THR A N 1
ATOM 866 C CA . THR A 1 105 ? -8.875 2.999 2.844 1.00 97.00 105 THR A CA 1
ATOM 867 C C . THR A 1 105 ? -8.453 4.259 3.598 1.00 97.00 105 THR A C 1
ATOM 869 O O . THR A 1 105 ? -7.698 4.167 4.562 1.00 97.00 105 THR A O 1
ATOM 872 N N . GLU A 1 106 ? -8.950 5.432 3.197 1.00 97.19 106 GLU A N 1
ATOM 873 C CA . GLU A 1 106 ? -8.641 6.704 3.861 1.00 97.19 106 GLU A CA 1
ATOM 874 C C . GLU A 1 106 ? -9.034 6.669 5.340 1.00 97.19 106 GLU A C 1
ATOM 876 O O . GLU A 1 106 ? -8.244 7.047 6.208 1.00 97.19 106 GLU A O 1
ATOM 881 N N . MET A 1 107 ? -10.237 6.169 5.633 1.00 97.06 107 MET A N 1
ATOM 882 C CA . MET A 1 107 ? -10.742 6.056 6.996 1.00 97.06 107 MET A CA 1
ATOM 883 C C . MET A 1 107 ? -9.877 5.116 7.840 1.00 97.06 107 MET A C 1
ATOM 885 O O . MET A 1 107 ? -9.451 5.502 8.931 1.00 97.06 107 MET A O 1
ATOM 889 N N . GLU A 1 108 ? -9.556 3.922 7.330 1.00 97.19 108 GLU A N 1
ATOM 890 C CA . GLU A 1 108 ? -8.696 2.980 8.048 1.00 97.19 108 GLU A CA 1
ATOM 891 C C . GLU A 1 108 ? -7.298 3.568 8.297 1.00 97.19 108 GLU A C 1
ATOM 893 O O . GLU A 1 108 ? -6.797 3.444 9.413 1.00 97.19 108 GLU A O 1
ATOM 898 N N . VAL A 1 109 ? -6.680 4.249 7.319 1.00 96.31 109 VAL A N 1
ATOM 899 C CA . VAL A 1 109 ? -5.368 4.906 7.497 1.00 96.31 109 VAL A CA 1
ATOM 900 C C . VAL A 1 109 ? -5.424 5.948 8.610 1.00 96.31 109 VAL A C 1
ATOM 902 O O . VAL A 1 109 ? -4.591 5.919 9.519 1.00 96.31 109 VAL A O 1
ATOM 905 N N . ILE A 1 110 ? -6.402 6.855 8.565 1.00 95.00 110 ILE A N 1
ATOM 906 C CA . ILE A 1 110 ? -6.535 7.939 9.547 1.00 95.00 110 ILE A CA 1
ATOM 907 C C . ILE A 1 110 ? -6.748 7.358 10.948 1.00 95.00 110 ILE A C 1
ATOM 909 O O . ILE A 1 110 ? -6.104 7.784 11.910 1.00 95.00 110 ILE A O 1
ATOM 913 N N . GLU A 1 111 ? -7.625 6.365 11.086 1.00 96.12 111 GLU A N 1
ATOM 914 C CA . GLU A 1 111 ? -7.855 5.701 12.368 1.00 96.12 111 GLU A CA 1
ATOM 915 C C . GLU A 1 111 ? -6.635 4.920 12.859 1.00 96.12 111 GLU A C 1
ATOM 917 O O . GLU A 1 111 ? -6.378 4.864 14.065 1.00 96.12 111 GLU A O 1
ATOM 922 N N . PHE A 1 112 ? -5.893 4.290 11.948 1.00 95.69 112 PHE A N 1
ATOM 923 C CA . PHE A 1 112 ? -4.702 3.519 12.274 1.00 95.69 112 PHE A CA 1
ATOM 924 C C . PHE A 1 112 ? -3.589 4.431 12.789 1.00 95.69 112 PHE A C 1
ATOM 926 O O . PHE A 1 112 ? -3.043 4.189 13.865 1.00 95.69 112 PHE A O 1
ATOM 933 N N . GLN A 1 113 ? -3.292 5.519 12.075 1.00 93.38 113 GLN A N 1
ATOM 934 C CA . GLN A 1 113 ? -2.219 6.450 12.434 1.00 93.38 113 GLN A CA 1
ATOM 935 C C . GLN A 1 113 ? -2.496 7.211 13.738 1.00 93.38 113 GLN A C 1
ATOM 937 O O . GLN A 1 113 ? -1.560 7.535 14.475 1.00 93.38 113 GLN A O 1
ATOM 942 N N . ASN A 1 114 ? -3.773 7.431 14.065 1.00 93.75 114 ASN A N 1
ATOM 943 C CA . ASN A 1 114 ? -4.203 8.030 15.330 1.00 93.75 114 ASN A CA 1
ATOM 944 C C . ASN A 1 114 ? -4.285 7.027 16.497 1.00 93.75 114 ASN A C 1
ATOM 946 O O . ASN A 1 114 ? -4.522 7.422 17.642 1.00 93.75 114 ASN A O 1
ATOM 950 N N . ASN A 1 115 ? -4.074 5.730 16.255 1.00 93.94 115 ASN A N 1
ATOM 951 C CA . ASN A 1 115 ? -4.124 4.717 17.301 1.00 93.94 115 ASN A CA 1
ATOM 952 C C . ASN A 1 115 ? -2.826 4.700 18.126 1.00 93.94 115 ASN A C 1
ATOM 954 O O . ASN A 1 115 ? -1.844 4.036 17.788 1.00 93.94 115 ASN A O 1
ATOM 958 N N . LEU A 1 116 ? -2.846 5.409 19.258 1.00 90.94 116 LEU A N 1
ATOM 959 C CA . LEU A 1 116 ? -1.700 5.519 20.165 1.00 90.94 116 LEU A CA 1
ATOM 960 C C . LEU A 1 116 ? -1.227 4.164 20.711 1.00 90.94 116 LEU A C 1
ATOM 962 O O . LEU A 1 116 ? -0.025 3.962 20.853 1.00 90.94 116 LEU A O 1
ATOM 966 N N . ALA A 1 117 ? -2.139 3.224 20.977 1.00 90.19 117 ALA A N 1
ATOM 967 C CA . ALA A 1 117 ? -1.775 1.911 21.511 1.00 90.19 117 ALA A CA 1
ATOM 968 C C . ALA A 1 117 ? -0.974 1.088 20.489 1.00 90.19 117 ALA A C 1
ATOM 970 O O . ALA A 1 117 ? 0.056 0.499 20.827 1.00 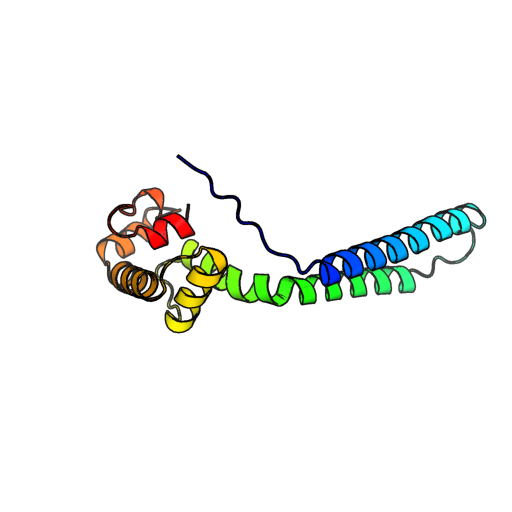90.19 117 ALA A O 1
ATOM 971 N N . LEU A 1 118 ? -1.404 1.099 19.223 1.00 90.06 118 LEU A N 1
ATOM 972 C CA . LEU A 1 118 ? -0.656 0.466 18.135 1.00 90.06 118 LEU A CA 1
ATOM 973 C C . LEU A 1 118 ? 0.684 1.176 17.907 1.00 90.06 118 LEU A C 1
ATOM 975 O O . LEU A 1 118 ? 1.708 0.510 17.777 1.00 90.06 118 LEU A O 1
ATOM 979 N N . LYS A 1 119 ? 0.706 2.514 17.961 1.00 89.44 119 LYS A N 1
ATOM 980 C CA . LYS A 1 119 ? 1.934 3.309 17.808 1.00 89.44 119 LYS A CA 1
ATOM 981 C C . LYS A 1 119 ? 2.982 2.975 18.870 1.00 89.44 119 LYS A C 1
ATOM 983 O O . LYS A 1 119 ? 4.157 2.831 18.548 1.00 89.44 119 LYS A O 1
ATOM 988 N N . SER A 1 120 ? 2.562 2.789 20.121 1.00 86.25 120 SER A N 1
ATOM 989 C CA . SER A 1 120 ? 3.442 2.362 21.217 1.00 86.25 120 SER A CA 1
ATOM 990 C C . SER A 1 120 ? 3.914 0.910 21.100 1.00 86.25 120 SER A C 1
ATOM 992 O O . SER A 1 120 ? 4.922 0.555 21.701 1.00 86.25 120 SER A O 1
ATOM 994 N N . SER A 1 121 ? 3.215 0.070 20.334 1.00 83.62 121 SER A N 1
ATOM 995 C CA . SER A 1 121 ? 3.571 -1.344 20.159 1.00 83.62 121 SER A CA 1
ATOM 996 C C . SER A 1 121 ? 4.698 -1.547 19.135 1.00 83.62 121 SER A C 1
ATOM 998 O O . SER A 1 121 ? 5.435 -2.528 19.215 1.00 83.62 121 SER A O 1
ATOM 1000 N N . VAL A 1 122 ? 4.898 -0.600 18.206 1.00 78.25 122 VAL A N 1
ATOM 1001 C CA . VAL A 1 122 ? 5.929 -0.684 17.148 1.00 78.25 122 VAL A CA 1
ATOM 1002 C C . VAL A 1 122 ? 7.337 -0.827 17.715 1.00 78.25 122 VAL A C 1
ATOM 1004 O O . VAL A 1 122 ? 8.124 -1.618 17.213 1.00 78.25 122 VAL A O 1
ATOM 1007 N N . SER A 1 123 ? 7.664 -0.123 18.798 1.00 71.00 123 SER A N 1
ATOM 1008 C CA . SER A 1 123 ? 8.990 -0.200 19.428 1.00 71.00 123 SER A CA 1
ATOM 1009 C C . SER A 1 123 ? 9.301 -1.568 20.046 1.00 71.00 123 SER A C 1
ATOM 1011 O O . SER A 1 123 ? 10.450 -1.824 20.394 1.00 71.00 123 SER A O 1
ATOM 1013 N N . SER A 1 124 ? 8.300 -2.443 20.177 1.00 66.31 124 SER A N 1
ATOM 1014 C CA . SER A 1 124 ? 8.429 -3.774 20.779 1.00 66.31 124 SER A CA 1
ATOM 1015 C C . SER A 1 124 ? 8.358 -4.917 19.757 1.00 66.31 124 SER A C 1
ATOM 1017 O O . SER A 1 124 ? 8.494 -6.075 20.146 1.00 66.31 124 SER A O 1
ATOM 1019 N N . THR A 1 125 ? 8.133 -4.625 18.468 1.00 67.69 125 THR A N 1
ATOM 1020 C CA . THR A 1 125 ? 7.888 -5.651 17.439 1.00 67.69 125 THR A CA 1
ATOM 1021 C C . THR A 1 125 ? 8.499 -5.262 16.094 1.00 67.69 125 THR A C 1
ATOM 1023 O O . THR A 1 125 ? 8.264 -4.163 15.610 1.00 67.69 125 THR A O 1
ATOM 1026 N N . GLU A 1 126 ? 9.218 -6.184 15.443 1.00 76.50 126 GLU A N 1
ATOM 1027 C CA . GLU A 1 126 ? 9.778 -5.960 14.094 1.00 76.50 126 GLU A CA 1
ATOM 1028 C C . GLU A 1 126 ? 8.693 -5.812 13.012 1.00 76.50 126 GLU A C 1
ATOM 1030 O O . GLU A 1 126 ? 8.923 -5.185 11.982 1.00 76.50 126 GLU A O 1
ATOM 1035 N N . CYS A 1 127 ? 7.499 -6.371 13.242 1.00 84.12 127 CYS A N 1
ATOM 1036 C CA . CYS A 1 127 ? 6.358 -6.295 12.334 1.00 84.12 127 CYS A CA 1
ATOM 1037 C C . CYS A 1 127 ? 5.055 -6.166 13.132 1.00 84.12 127 CYS A C 1
ATOM 1039 O O . CYS A 1 127 ? 4.758 -7.010 13.980 1.00 84.12 127 CYS A O 1
ATOM 1041 N N . ILE A 1 128 ? 4.272 -5.117 12.861 1.00 90.19 128 ILE A N 1
ATOM 1042 C CA . ILE A 1 128 ? 3.032 -4.831 13.600 1.00 90.19 128 ILE A CA 1
ATOM 1043 C C . ILE A 1 128 ? 1.812 -5.576 13.040 1.00 90.19 128 ILE A C 1
ATOM 1045 O O . ILE A 1 128 ? 0.886 -5.891 13.779 1.00 90.19 128 ILE A O 1
ATOM 1049 N N . TRP A 1 129 ? 1.797 -5.912 11.751 1.00 92.88 129 TRP A N 1
ATOM 1050 C CA . TRP A 1 129 ? 0.612 -6.453 11.070 1.00 92.88 129 TRP A CA 1
ATOM 1051 C C . TRP A 1 129 ? -0.001 -7.719 11.689 1.00 92.88 129 TRP A C 1
ATOM 1053 O O . TRP A 1 129 ? -1.228 -7.813 11.699 1.00 92.88 129 TRP A O 1
ATOM 1063 N N . PRO A 1 130 ? 0.770 -8.664 12.269 1.00 90.00 130 PRO A N 1
ATOM 1064 C CA . PRO A 1 130 ? 0.197 -9.835 12.932 1.00 90.00 130 PRO A CA 1
ATOM 1065 C C . PRO A 1 130 ? -0.663 -9.519 14.164 1.00 90.00 130 PRO A C 1
ATOM 1067 O O . PRO A 1 130 ? -1.514 -10.332 14.519 1.00 90.00 130 PRO A O 1
ATOM 1070 N N . ILE A 1 131 ? -0.444 -8.371 14.819 1.00 89.19 131 ILE A N 1
ATOM 1071 C CA . ILE A 1 131 ? -1.179 -7.961 16.030 1.00 89.19 131 ILE A CA 1
ATOM 1072 C C . ILE A 1 131 ? -2.302 -6.955 15.742 1.00 89.19 131 ILE A C 1
ATOM 1074 O O . ILE A 1 131 ? -3.077 -6.615 16.636 1.00 89.19 131 ILE A O 1
ATOM 1078 N N . VAL A 1 132 ? -2.407 -6.473 14.503 1.00 93.06 132 VAL A N 1
ATOM 1079 C CA . VAL A 1 132 ? -3.473 -5.564 14.073 1.00 93.06 132 VAL A CA 1
ATOM 1080 C C . VAL A 1 132 ? -4.780 -6.347 13.925 1.00 93.06 132 VAL A C 1
ATOM 1082 O O . VAL A 1 132 ? -4.815 -7.443 13.366 1.00 93.06 132 VAL A O 1
ATOM 1085 N N . SER A 1 133 ? -5.881 -5.779 14.423 1.00 94.31 133 SER A N 1
ATOM 1086 C CA . SER A 1 133 ? -7.208 -6.383 14.267 1.00 94.31 133 SER A CA 1
ATOM 1087 C C . SER A 1 133 ? -7.635 -6.386 12.800 1.00 94.31 133 SER A C 1
ATOM 1089 O O . SER A 1 133 ? -7.871 -5.327 12.220 1.00 94.31 133 SER A O 1
ATOM 1091 N N . LYS A 1 134 ? -7.797 -7.586 12.232 1.00 94.94 134 LYS A N 1
ATOM 1092 C CA . LYS A 1 134 ? -8.250 -7.795 10.847 1.00 94.94 134 LYS A CA 1
ATOM 1093 C C . LYS A 1 134 ? -9.702 -7.385 10.615 1.00 94.94 134 LYS A C 1
ATOM 1095 O O . LYS A 1 134 ? -10.066 -7.093 9.483 1.00 94.94 134 LYS A O 1
ATOM 1100 N N . ASP A 1 135 ? -10.514 -7.365 11.670 1.00 94.38 135 ASP A N 1
ATOM 1101 C CA . ASP A 1 135 ? -11.911 -6.935 11.580 1.00 94.38 135 ASP A CA 1
ATOM 1102 C C . ASP A 1 135 ? -12.014 -5.408 11.542 1.00 94.38 135 ASP A C 1
ATOM 1104 O O . ASP A 1 135 ? -12.885 -4.865 10.869 1.00 94.38 135 ASP A O 1
ATOM 1108 N N . LYS A 1 136 ? -11.117 -4.713 12.256 1.00 94.75 136 LYS A N 1
ATOM 1109 C CA . LYS A 1 136 ? -11.109 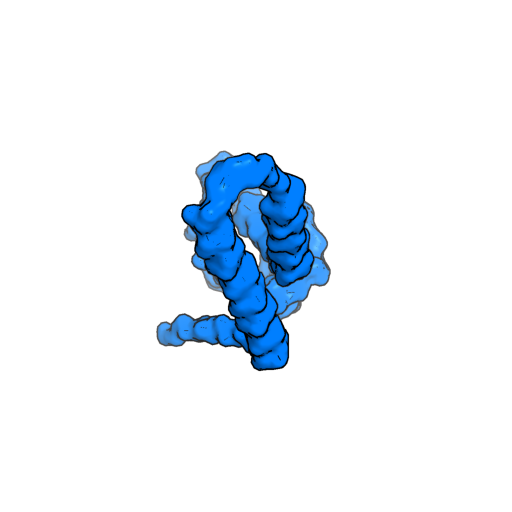-3.246 12.323 1.00 94.75 136 LYS A CA 1
ATOM 1110 C C . LYS A 1 136 ? -10.339 -2.599 11.169 1.00 94.75 136 LYS A C 1
ATOM 1112 O O . LYS A 1 136 ? -10.764 -1.563 10.678 1.00 94.75 136 LYS A O 1
ATOM 1117 N N . TYR A 1 137 ? -9.211 -3.183 10.772 1.00 96.19 137 TYR A N 1
ATOM 1118 C CA . TYR A 1 137 ? -8.313 -2.645 9.745 1.00 96.19 137 TYR A CA 1
ATOM 1119 C C . TYR A 1 137 ? -8.195 -3.632 8.582 1.00 96.19 137 TYR A C 1
ATOM 1121 O O . TYR A 1 137 ? -7.122 -4.151 8.268 1.00 96.19 137 TYR A O 1
ATOM 1129 N N . SER A 1 138 ? -9.345 -3.989 8.018 1.00 95.94 138 SER A N 1
ATOM 1130 C CA . SER A 1 138 ? -9.456 -5.089 7.067 1.00 95.94 138 SER A CA 1
ATOM 1131 C C . SER A 1 138 ? -8.741 -4.800 5.749 1.00 95.94 138 SER A C 1
ATOM 1133 O O . SER A 1 138 ? -8.127 -5.707 5.185 1.00 95.94 138 SER A O 1
ATOM 1135 N N . VAL A 1 139 ? -8.788 -3.549 5.284 1.00 96.25 139 VAL A N 1
ATOM 1136 C CA . VAL A 1 139 ? -8.099 -3.094 4.076 1.00 96.25 139 VAL A CA 1
ATOM 1137 C C . VAL A 1 139 ? -6.598 -3.094 4.328 1.00 96.25 139 VAL A C 1
ATOM 1139 O O . VAL A 1 139 ? -5.853 -3.748 3.599 1.00 96.25 139 VAL A O 1
ATOM 1142 N N . LEU A 1 140 ? -6.145 -2.442 5.402 1.00 95.19 140 LEU A N 1
ATOM 1143 C CA . LEU A 1 140 ? -4.713 -2.335 5.700 1.00 95.19 140 LEU A CA 1
ATOM 1144 C C . LEU A 1 140 ? -4.069 -3.704 5.944 1.00 95.19 140 LEU A C 1
ATOM 1146 O O . LEU A 1 140 ? -2.965 -3.959 5.465 1.00 95.19 140 LEU A O 1
ATOM 1150 N N . CYS A 1 141 ? -4.766 -4.621 6.621 1.00 94.62 141 CYS A N 1
ATOM 1151 C CA . CYS A 1 141 ? -4.280 -5.985 6.806 1.00 94.62 141 CYS A CA 1
ATOM 1152 C C . CYS A 1 141 ? -4.205 -6.779 5.495 1.00 94.62 141 CYS A C 1
ATOM 1154 O O . CYS A 1 141 ? -3.306 -7.603 5.380 1.00 94.62 141 CYS A O 1
ATOM 1156 N N . ARG A 1 142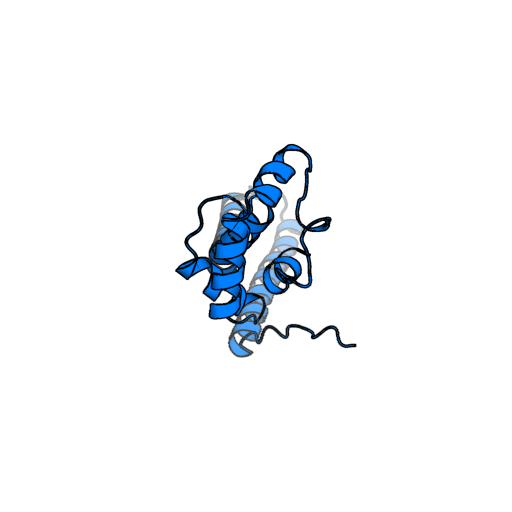 ? -5.106 -6.566 4.524 1.00 91.81 142 ARG A N 1
ATOM 1157 C CA . ARG A 1 142 ? -5.026 -7.218 3.199 1.00 91.81 142 ARG A CA 1
ATOM 1158 C C . ARG A 1 142 ? -3.905 -6.654 2.333 1.00 91.81 142 ARG A C 1
ATOM 1160 O O . ARG A 1 142 ? -3.325 -7.381 1.539 1.00 91.81 142 ARG A O 1
ATOM 1167 N N . VAL A 1 143 ? -3.611 -5.367 2.476 1.00 90.62 143 VAL A N 1
ATOM 1168 C CA . VAL A 1 143 ? -2.500 -4.719 1.769 1.00 90.62 143 VAL A CA 1
ATOM 1169 C C . VAL A 1 143 ? -1.147 -5.175 2.333 1.00 90.62 143 VAL A C 1
ATOM 1171 O O . VAL A 1 143 ? -0.178 -5.295 1.586 1.00 90.62 143 VAL A O 1
ATOM 1174 N N . ALA A 1 144 ? -1.073 -5.437 3.640 1.00 89.69 144 ALA A N 1
ATOM 1175 C CA . ALA A 1 144 ? 0.172 -5.758 4.333 1.00 89.69 144 ALA A CA 1
ATOM 1176 C C . ALA A 1 144 ? 0.516 -7.261 4.450 1.00 89.69 144 ALA A C 1
ATOM 1178 O O . ALA A 1 144 ? 1.669 -7.571 4.760 1.00 89.69 144 ALA A O 1
ATOM 1179 N N . LEU A 1 145 ? -0.445 -8.179 4.263 1.00 84.12 145 LEU A N 1
ATOM 1180 C CA . LEU A 1 145 ? -0.300 -9.636 4.466 1.00 84.12 145 LEU A CA 1
ATOM 1181 C C . LEU A 1 145 ? -0.692 -10.434 3.220 1.00 84.12 145 LEU A C 1
ATOM 1183 O O . LEU A 1 145 ? 0.041 -11.399 2.908 1.00 84.12 145 LEU A O 1
#

Solvent-accessible surface area (backbone atoms only — not comparable to full-atom values): 8715 Å² total; per-residue (Å²): 137,80,88,76,80,82,76,77,82,67,55,65,70,59,51,51,52,49,53,51,52,53,51,52,56,52,50,60,51,52,64,44,52,57,51,49,74,73,49,84,81,63,83,78,67,58,64,59,58,51,51,50,52,51,49,53,53,50,52,49,50,63,75,42,38,66,57,53,62,48,51,45,57,54,50,48,36,65,77,39,65,76,56,93,71,62,54,85,57,49,21,56,42,43,26,75,76,70,71,47,59,43,71,61,40,41,51,41,50,56,56,52,59,66,32,62,71,62,61,65,45,46,88,78,39,100,66,57,71,88,78,51,57,56,87,78,34,46,62,62,47,61,76,66,106

Organism: Diabrotica balteata (NCBI:txid107213)

Secondary structure (DSSP, 8-state):
-----------HHHHHHHHHHHHHHHHHHHHHHHHHHH-TTS---HHHHHHHHHHHHHHHHHHTHHHHHHHHHHHHHHH-TTS---HHHHHHHHHHHH---HHHHHHHHHHHHT-HHHHHHGGG-S--GGGS-TTTSHHHHHHH-
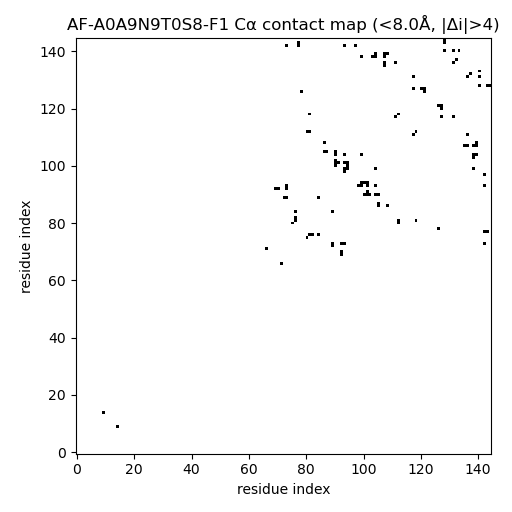
Sequence (145 aa):
MYARRMDVKIDENERERTIVECRENGRMIVERQEKISQNPLEPHDNKYHVEIIFTLKSNFKNRFKDFNEMALVVAQFVVSPFMEIDVQQFAPCVMQNFGEDIAATEMEVIEFQNNLALKSSVSSTECIWPIVSKDKYSVLCRVAL